Protein AF-A0A8K0HRT2-F1 (afdb_monomer_lite)

Secondary structure (DSSP, 8-state):
--------S---HHHHHHHHHHT--HHHHHHHTT-SS--GGGSPPGGGGGGG---SS-----PPP---TTTT-----

Radius of gyration: 24.08 Å; chains: 1; bounding box: 73×30×54 Å

InterPro domains:
  IPR027443 Isopenicillin N synthase-like superfamily [G3DSA:2.60.120.330] (17-77)

Structure (mmCIF, N/CA/C/O backbone):
data_AF-A0A8K0HRT2-F1
#
_entry.id   AF-A0A8K0HRT2-F1
#
loop_
_atom_site.group_PDB
_atom_site.id
_atom_site.type_symbol
_atom_site.label_atom_id
_atom_site.label_alt_id
_atom_site.label_comp_id
_atom_site.label_asym_id
_atom_site.label_entity_id
_atom_site.label_seq_id
_atom_site.pdbx_PDB_ins_code
_atom_site.Cartn_x
_atom_site.Cartn_y
_atom_site.Cartn_z
_atom_site.occupancy
_atom_site.B_iso_or_equiv
_atom_site.auth_seq_id
_atom_site.auth_comp_id
_atom_site.auth_asym_id
_atom_site.auth_atom_id
_atom_site.pdbx_PDB_model_num
ATOM 1 N N . MET A 1 1 ? -35.307 7.595 15.924 1.00 37.50 1 MET A N 1
ATOM 2 C CA . MET A 1 1 ? -34.246 6.571 15.987 1.00 37.50 1 MET A CA 1
ATOM 3 C C . MET A 1 1 ? -32.915 7.297 16.118 1.00 37.50 1 MET A C 1
ATOM 5 O O . MET A 1 1 ? -32.466 7.903 15.157 1.00 37.50 1 MET A O 1
ATOM 9 N N . ALA A 1 2 ? -32.378 7.353 17.339 1.00 39.78 2 ALA A N 1
ATOM 10 C CA . ALA A 1 2 ? -31.007 7.787 17.627 1.00 39.78 2 ALA A CA 1
ATOM 11 C C . ALA A 1 2 ? -30.040 6.762 16.987 1.00 39.78 2 ALA A C 1
ATOM 13 O O . ALA A 1 2 ? -30.428 5.614 16.810 1.00 39.78 2 ALA A O 1
ATOM 14 N N . THR A 1 3 ? -28.799 7.022 16.582 1.00 37.34 3 THR A N 1
ATOM 15 C CA . THR A 1 3 ? -27.765 7.954 17.049 1.00 37.34 3 THR A CA 1
ATOM 16 C C . THR A 1 3 ? -26.616 7.789 16.045 1.00 37.34 3 THR A C 1
ATOM 18 O O . THR A 1 3 ? -26.234 6.644 15.839 1.00 37.34 3 THR A O 1
ATOM 21 N N . THR A 1 4 ? -26.005 8.831 15.467 1.00 47.50 4 THR A N 1
ATOM 22 C CA . THR A 1 4 ? -24.567 8.779 15.077 1.00 47.50 4 THR A CA 1
ATOM 23 C C . THR A 1 4 ? -23.966 10.186 14.985 1.00 47.50 4 THR A C 1
ATOM 25 O O . THR A 1 4 ? -23.315 10.569 14.023 1.00 47.50 4 THR A O 1
ATOM 28 N N . THR A 1 5 ? -24.153 10.983 16.031 1.00 49.31 5 THR A N 1
ATOM 29 C CA . THR A 1 5 ? -23.219 12.054 16.396 1.00 49.31 5 THR A CA 1
ATOM 30 C C . THR A 1 5 ? -22.208 11.468 17.375 1.00 49.31 5 THR A C 1
ATOM 32 O O . THR A 1 5 ? -22.254 11.719 18.574 1.00 49.31 5 THR A O 1
ATOM 35 N N . LYS A 1 6 ? -21.321 10.595 16.889 1.00 46.06 6 LYS A N 1
ATOM 36 C CA . LYS A 1 6 ? -20.158 10.143 17.661 1.00 46.06 6 LYS A CA 1
ATOM 37 C C . LYS A 1 6 ? -19.089 9.612 16.716 1.00 46.06 6 LYS A C 1
ATOM 39 O O . LYS A 1 6 ? -19.021 8.413 16.512 1.00 46.06 6 LYS A O 1
ATOM 44 N N . GLN A 1 7 ? -18.314 10.517 16.118 1.00 48.56 7 GLN A N 1
ATOM 45 C CA . GLN A 1 7 ? -16.885 10.344 15.801 1.00 48.56 7 GLN A CA 1
ATOM 46 C C . GLN A 1 7 ? -16.387 11.471 14.874 1.00 48.56 7 GLN A C 1
ATOM 48 O O . GLN A 1 7 ? -15.842 11.241 13.804 1.00 48.56 7 GLN A O 1
ATOM 53 N N . MET A 1 8 ? -16.486 12.715 15.341 1.00 49.59 8 MET A N 1
ATOM 54 C CA . MET A 1 8 ? -15.289 13.563 15.313 1.00 49.59 8 MET A CA 1
ATOM 55 C C . MET A 1 8 ? -14.504 13.278 16.602 1.00 49.59 8 MET A C 1
ATOM 57 O O . MET A 1 8 ? -14.208 14.169 17.384 1.00 49.59 8 MET A O 1
ATOM 61 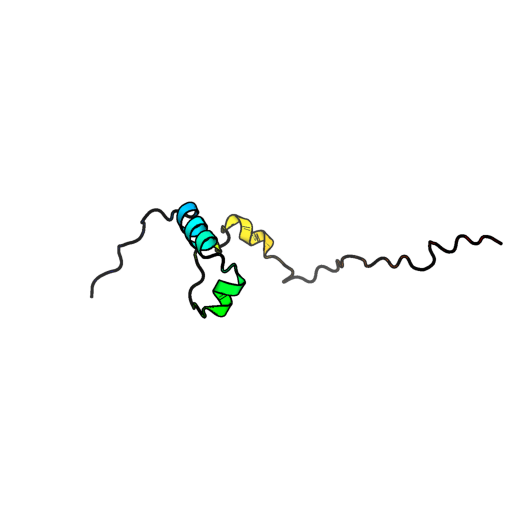N N . ALA A 1 9 ? -14.263 11.995 16.891 1.00 59.91 9 ALA A N 1
ATOM 62 C CA . ALA A 1 9 ? -13.071 11.660 17.640 1.00 59.91 9 ALA A CA 1
ATOM 63 C C . ALA A 1 9 ? -11.958 11.980 16.651 1.00 59.91 9 ALA A C 1
ATOM 65 O O . ALA A 1 9 ? -12.017 11.510 15.512 1.00 59.91 9 ALA A O 1
ATOM 66 N N . GLU A 1 10 ? -11.068 12.879 17.044 1.00 75.25 10 GLU A N 1
ATOM 67 C CA . GLU A 1 10 ? -9.880 13.253 16.293 1.00 75.25 10 GLU A CA 1
ATOM 68 C C . GLU A 1 10 ? -9.276 11.987 15.673 1.00 75.25 10 GLU A C 1
ATOM 70 O O . GLU A 1 10 ? -8.907 11.048 16.378 1.00 75.25 10 GLU A O 1
ATOM 75 N N . TYR A 1 11 ? -9.348 11.883 14.345 1.00 86.81 11 TYR A N 1
ATOM 76 C CA . TYR A 1 11 ? -8.853 10.712 13.641 1.00 86.81 11 TYR A CA 1
ATOM 77 C C . TYR A 1 11 ? -7.333 10.711 13.771 1.00 86.81 11 TYR A C 1
ATOM 79 O O . TYR A 1 11 ? -6.643 11.458 13.079 1.00 86.81 11 TYR A O 1
ATOM 87 N N . ASP A 1 12 ? -6.821 9.880 14.674 1.00 91.56 12 ASP A N 1
ATOM 88 C CA . ASP A 1 12 ? -5.389 9.709 14.847 1.00 91.56 12 ASP A CA 1
ATOM 89 C C . ASP A 1 12 ? -4.862 8.641 13.886 1.00 91.56 12 ASP A C 1
ATOM 91 O O . ASP A 1 12 ? -4.851 7.437 14.169 1.00 91.56 12 ASP A O 1
ATOM 95 N N . ARG A 1 13 ? -4.395 9.115 12.731 1.00 91.12 13 ARG A N 1
ATOM 96 C CA . ARG A 1 13 ? -3.750 8.286 11.710 1.00 91.12 13 ARG A CA 1
ATOM 97 C C . ARG A 1 13 ? -2.565 7.492 12.271 1.00 91.12 13 ARG A C 1
ATOM 99 O O . ARG A 1 13 ? -2.315 6.388 11.794 1.00 91.12 13 ARG A O 1
ATOM 106 N N . ALA A 1 14 ? -1.826 8.030 13.245 1.00 94.06 14 ALA A N 1
ATOM 107 C CA . ALA A 1 14 ? -0.640 7.366 13.785 1.00 94.06 14 ALA A CA 1
ATOM 108 C C . ALA A 1 14 ? -1.020 6.125 14.602 1.00 94.06 14 ALA A C 1
ATOM 110 O O . ALA A 1 14 ? -0.412 5.068 14.430 1.00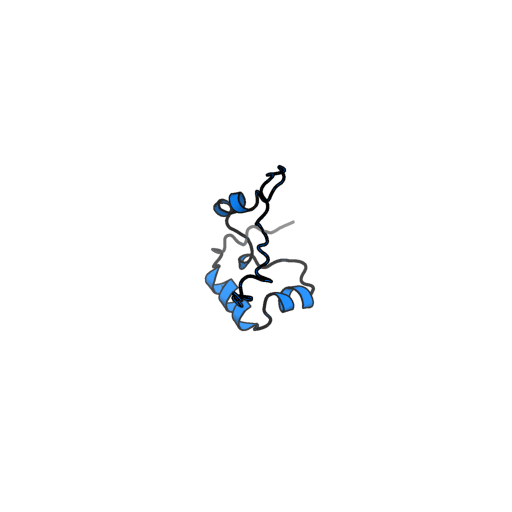 94.06 14 ALA A O 1
ATOM 111 N N . SER A 1 15 ? -2.058 6.230 15.434 1.00 94.50 15 SER A N 1
ATOM 112 C CA . SER A 1 15 ? -2.581 5.093 16.196 1.00 94.50 15 SER A CA 1
ATOM 113 C C . SER A 1 15 ? -3.152 3.993 15.297 1.00 94.50 15 SER A C 1
ATOM 115 O O . SER A 1 15 ? -2.844 2.821 15.514 1.00 94.50 15 SER A O 1
ATOM 117 N N . GLU A 1 16 ? -3.931 4.336 14.263 1.00 93.19 16 GLU A N 1
ATOM 118 C CA . GLU A 1 16 ? -4.469 3.334 13.322 1.00 93.19 16 GLU A CA 1
ATOM 119 C C . GLU A 1 16 ? -3.343 2.648 12.527 1.00 93.19 16 GLU A C 1
ATOM 121 O O . GLU A 1 16 ? -3.355 1.427 12.366 1.00 93.19 16 GLU A O 1
ATOM 126 N N . LEU A 1 17 ? -2.324 3.404 12.096 1.00 93.12 17 LEU A N 1
ATOM 127 C CA . LEU A 1 17 ? -1.168 2.850 11.388 1.00 93.12 17 LEU A CA 1
ATOM 128 C C . LEU A 1 17 ? -0.378 1.882 12.270 1.00 93.12 17 LEU A C 1
ATOM 130 O O . LEU A 1 17 ? -0.009 0.800 11.820 1.00 93.12 17 LEU A O 1
ATOM 134 N N . LYS A 1 18 ? -0.160 2.246 13.536 1.00 96.00 18 LYS A N 1
ATOM 135 C CA . LYS A 1 18 ? 0.524 1.384 14.502 1.00 96.00 18 LYS A CA 1
ATOM 136 C C . LYS A 1 18 ? -0.239 0.078 14.724 1.00 96.00 18 LYS A C 1
ATOM 138 O O . LYS A 1 18 ? 0.367 -0.986 14.649 1.00 96.00 18 LYS A O 1
ATOM 143 N N . ALA A 1 19 ? -1.553 0.153 14.942 1.00 93.94 19 ALA A N 1
ATOM 144 C CA . ALA A 1 19 ? -2.391 -1.031 15.126 1.00 93.94 19 ALA A CA 1
ATOM 145 C C . ALA A 1 19 ? -2.343 -1.956 13.899 1.00 93.94 19 ALA A C 1
ATOM 147 O O . ALA A 1 19 ? -2.244 -3.173 14.045 1.00 93.94 19 ALA A O 1
ATOM 148 N N . PHE A 1 20 ? -2.349 -1.385 12.690 1.00 93.25 20 PHE A N 1
ATOM 149 C CA . PHE A 1 20 ? -2.197 -2.152 11.457 1.00 93.25 20 PHE A CA 1
ATOM 150 C C . PHE A 1 20 ? -0.821 -2.832 11.360 1.00 93.25 20 PHE A C 1
ATOM 152 O O . PHE A 1 20 ? -0.749 -4.038 11.119 1.00 93.25 20 PHE A O 1
ATOM 159 N N . ASP A 1 21 ? 0.269 -2.104 11.605 1.00 94.69 21 ASP A N 1
ATOM 160 C CA . ASP A 1 21 ? 1.636 -2.643 11.567 1.00 94.69 21 ASP A CA 1
ATOM 161 C C . ASP A 1 21 ? 1.892 -3.722 12.631 1.00 94.69 21 ASP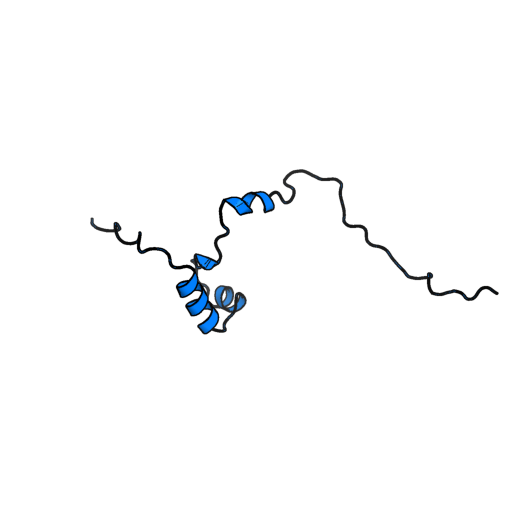 A C 1
ATOM 163 O O . ASP A 1 21 ? 2.733 -4.609 12.438 1.00 94.69 21 ASP A O 1
ATOM 167 N N . GLU A 1 22 ? 1.187 -3.664 13.761 1.00 96.75 22 GLU A N 1
ATOM 168 C CA . GLU A 1 22 ? 1.222 -4.675 14.821 1.00 96.75 22 GLU A CA 1
ATOM 169 C C . GLU A 1 22 ? 0.541 -5.985 14.411 1.00 96.75 22 GLU A C 1
ATOM 171 O O . GLU A 1 22 ? 0.965 -7.042 14.876 1.00 96.75 22 GLU A O 1
ATOM 176 N N . THR A 1 23 ? -0.425 -5.960 13.482 1.00 93.50 23 THR A N 1
ATOM 177 C CA . THR A 1 23 ? -1.016 -7.200 12.937 1.00 93.50 23 THR A CA 1
ATOM 178 C C . THR A 1 23 ? 0.004 -8.058 12.193 1.00 93.50 23 THR A C 1
ATOM 180 O O . THR A 1 23 ? -0.197 -9.262 12.047 1.00 93.50 23 THR A O 1
ATOM 183 N N . LYS A 1 24 ? 1.082 -7.441 11.677 1.00 95.00 24 LYS A N 1
ATOM 184 C CA . LYS A 1 24 ? 2.103 -8.069 10.816 1.00 95.00 24 LYS A CA 1
ATOM 185 C C . LYS A 1 24 ? 1.536 -8.796 9.588 1.00 95.00 24 LYS A C 1
ATOM 187 O O . LYS A 1 24 ? 2.265 -9.527 8.923 1.00 95.00 24 LYS A O 1
ATOM 192 N N . ALA A 1 25 ? 0.270 -8.561 9.251 1.00 91.44 25 ALA A N 1
ATOM 193 C CA . ALA A 1 25 ? -0.425 -9.248 8.169 1.00 91.44 25 ALA A CA 1
ATOM 194 C C . ALA A 1 25 ? -0.146 -8.603 6.796 1.00 91.44 25 ALA A C 1
ATOM 196 O O . ALA A 1 25 ? -0.310 -9.230 5.747 1.00 91.44 25 ALA A O 1
ATOM 197 N N . GLY A 1 26 ? 0.304 -7.343 6.802 1.00 90.62 26 GLY A N 1
ATOM 198 C CA . GLY A 1 26 ? 0.537 -6.553 5.597 1.00 90.62 26 GLY A CA 1
ATOM 199 C C . GLY A 1 26 ? -0.742 -6.317 4.787 1.00 90.62 26 GLY A C 1
ATOM 200 O O . GLY A 1 26 ? -1.846 -6.688 5.182 1.00 90.62 26 GLY A O 1
ATOM 201 N N . ALA A 1 27 ? -0.603 -5.698 3.612 1.00 90.62 27 ALA A N 1
ATOM 202 C CA . ALA A 1 27 ? -1.753 -5.399 2.754 1.00 90.62 27 ALA A CA 1
ATOM 203 C C . ALA A 1 27 ? -2.433 -6.664 2.198 1.00 90.62 27 ALA A C 1
ATOM 205 O O . ALA A 1 27 ? -3.637 -6.657 1.967 1.00 90.62 27 ALA A O 1
ATOM 206 N N . LYS A 1 28 ? -1.689 -7.766 2.025 1.00 91.31 28 LYS A N 1
ATOM 207 C CA . LYS A 1 28 ? -2.281 -9.058 1.653 1.00 91.31 28 LYS A CA 1
ATOM 208 C C . LYS A 1 28 ? -3.224 -9.571 2.744 1.00 91.31 28 LYS A C 1
ATOM 210 O O . LYS A 1 28 ? -4.312 -10.021 2.415 1.00 91.31 28 LYS A O 1
ATOM 215 N N . GLY A 1 29 ? -2.853 -9.431 4.017 1.00 91.00 29 GLY A N 1
ATOM 216 C CA . GLY A 1 29 ? -3.714 -9.806 5.137 1.00 91.00 29 GLY A CA 1
ATOM 2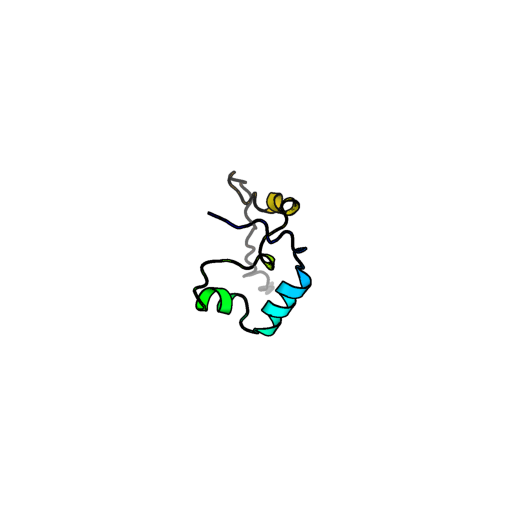17 C C . GLY A 1 29 ? -5.048 -9.061 5.158 1.00 91.00 29 GLY A C 1
ATOM 218 O O . GLY A 1 29 ? -6.061 -9.659 5.495 1.00 91.00 29 GLY A O 1
ATOM 219 N N . LEU A 1 30 ? -5.065 -7.796 4.722 1.00 90.25 30 LEU A N 1
ATOM 220 C CA . LEU A 1 30 ? -6.306 -7.030 4.559 1.00 90.25 30 LEU A CA 1
ATOM 221 C C . LEU A 1 30 ? -7.224 -7.641 3.487 1.00 90.25 30 LEU A C 1
ATOM 223 O O . LEU A 1 30 ? -8.436 -7.695 3.668 1.00 90.25 30 LEU A O 1
ATOM 227 N N . VAL A 1 31 ? -6.650 -8.115 2.378 1.00 90.44 31 VAL A N 1
ATOM 228 C CA . VAL A 1 31 ? -7.406 -8.764 1.294 1.00 90.44 31 VAL A CA 1
ATOM 229 C C . VAL A 1 31 ? -7.894 -10.147 1.726 1.00 90.44 31 VAL A C 1
ATOM 231 O O . VAL A 1 31 ? -9.061 -10.479 1.529 1.00 90.44 31 VAL A O 1
ATOM 234 N N . ASP A 1 32 ? -7.017 -10.935 2.346 1.00 91.69 32 ASP A N 1
ATOM 235 C CA . ASP A 1 32 ? -7.302 -12.309 2.762 1.00 91.69 32 ASP A CA 1
ATOM 236 C C . ASP A 1 32 ? -8.345 -12.372 3.899 1.00 91.69 32 ASP A C 1
ATOM 238 O O . ASP A 1 32 ? -9.109 -13.334 3.969 1.00 91.69 32 ASP A O 1
ATOM 242 N N . ALA A 1 33 ? -8.418 -11.350 4.765 1.00 87.50 33 ALA A N 1
ATOM 243 C CA . ALA A 1 33 ? -9.416 -11.251 5.837 1.00 87.50 33 ALA A CA 1
ATOM 244 C C . ALA A 1 33 ? -10.856 -11.056 5.323 1.00 87.50 33 ALA A C 1
ATOM 246 O O . ALA A 1 33 ? -11.811 -11.310 6.056 1.00 87.50 33 ALA A O 1
ATOM 247 N N . GLY A 1 34 ? -11.027 -10.627 4.067 1.00 86.00 34 GLY A N 1
ATOM 248 C CA . GLY A 1 34 ? -12.344 -10.387 3.474 1.00 86.00 34 GLY A CA 1
ATOM 249 C C . GLY A 1 34 ? -13.073 -9.168 4.046 1.00 86.00 34 GLY A C 1
ATOM 250 O O . GLY A 1 34 ? -14.289 -9.048 3.877 1.00 86.00 34 GLY A O 1
ATOM 251 N N . ASP A 1 35 ? -12.354 -8.262 4.714 1.00 79.38 35 ASP A N 1
ATOM 252 C CA . ASP A 1 35 ? -12.929 -7.038 5.258 1.00 79.38 35 ASP A CA 1
ATOM 253 C C . ASP A 1 35 ? -13.489 -6.160 4.130 1.00 79.38 35 ASP A C 1
ATOM 255 O O . ASP A 1 35 ? -12.799 -5.774 3.188 1.00 79.38 35 ASP A O 1
ATOM 259 N N . THR A 1 36 ? -14.771 -5.806 4.234 1.00 80.19 36 THR A N 1
ATOM 260 C CA . THR A 1 36 ? -15.443 -4.949 3.237 1.00 80.19 36 THR A CA 1
ATOM 261 C C . THR A 1 36 ? -15.093 -3.466 3.377 1.00 80.19 36 THR A C 1
ATOM 263 O O . THR A 1 36 ? -15.427 -2.671 2.499 1.00 80.19 36 THR A O 1
ATOM 266 N N . GLN A 1 37 ? -14.453 -3.078 4.485 1.00 85.12 37 GLN A N 1
ATOM 267 C CA . GLN A 1 37 ? -14.120 -1.694 4.814 1.00 85.12 37 GLN A CA 1
ATOM 268 C C . GLN A 1 37 ? -12.604 -1.510 4.835 1.00 85.12 37 GLN A C 1
ATOM 270 O O . GLN A 1 37 ? -11.901 -2.149 5.613 1.00 85.12 37 GLN A O 1
ATOM 275 N N . ILE A 1 38 ? -12.106 -0.601 3.999 1.00 89.00 38 ILE A N 1
ATOM 276 C CA . ILE A 1 38 ? -10.684 -0.258 3.943 1.00 89.00 38 ILE A CA 1
ATOM 277 C C . ILE A 1 38 ? -10.354 0.690 5.115 1.00 89.00 38 ILE A C 1
ATOM 279 O O . ILE A 1 38 ? -11.026 1.717 5.254 1.00 89.00 38 ILE A O 1
ATOM 283 N N . PRO A 1 39 ? -9.324 0.403 5.938 1.00 90.25 39 PRO A N 1
ATOM 284 C CA . PRO A 1 39 ? -8.867 1.308 6.996 1.00 90.25 39 PRO A CA 1
ATOM 285 C C . PRO A 1 39 ? -8.520 2.704 6.465 1.00 90.25 39 PRO A C 1
ATOM 287 O O . PRO A 1 39 ? -7.953 2.847 5.376 1.00 90.25 39 PRO A O 1
ATOM 290 N N . ARG A 1 40 ? -8.820 3.756 7.238 1.00 91.12 40 ARG A N 1
ATOM 291 C CA . ARG A 1 40 ? -8.704 5.147 6.752 1.00 91.12 40 ARG A CA 1
ATOM 292 C C . ARG A 1 40 ? -7.255 5.559 6.502 1.00 91.12 40 ARG A C 1
ATOM 294 O O . ARG A 1 40 ? -7.016 6.447 5.688 1.00 91.12 40 ARG A O 1
ATOM 301 N N . ILE A 1 41 ? -6.281 4.894 7.126 1.00 91.44 41 ILE A N 1
ATOM 302 C CA . ILE A 1 41 ? -4.841 5.059 6.847 1.00 91.44 41 ILE A CA 1
ATOM 303 C C . ILE A 1 41 ? -4.462 4.882 5.370 1.00 91.44 41 ILE A C 1
ATOM 305 O O . ILE A 1 41 ? -3.465 5.471 4.939 1.00 91.44 41 ILE A O 1
ATOM 309 N N . PHE A 1 42 ? -5.246 4.118 4.601 1.00 90.31 42 PHE A N 1
ATOM 310 C CA . PHE A 1 42 ? -5.045 3.897 3.165 1.00 90.31 42 PHE A CA 1
ATOM 311 C C . PHE A 1 42 ? -5.723 4.950 2.285 1.00 90.31 42 PHE A C 1
ATOM 313 O O . PHE A 1 42 ? -5.530 4.950 1.067 1.00 90.31 42 PHE A O 1
ATOM 320 N N . TYR A 1 43 ? -6.525 5.848 2.863 1.00 87.75 43 TYR A N 1
ATOM 321 C CA . TYR A 1 43 ? -7.157 6.920 2.107 1.00 87.75 43 TYR A CA 1
ATOM 322 C C . TYR A 1 43 ? -6.111 7.975 1.778 1.00 87.75 43 TYR A C 1
ATOM 324 O O . TYR A 1 43 ? -5.448 8.530 2.655 1.00 87.75 43 TYR A O 1
ATOM 332 N N . ARG A 1 44 ? -5.962 8.244 0.483 1.00 82.06 44 ARG A N 1
ATOM 333 C CA . ARG A 1 44 ? -5.062 9.281 0.000 1.00 82.06 44 ARG A CA 1
ATOM 334 C C . ARG A 1 44 ? -5.636 10.666 0.340 1.00 82.06 44 ARG A C 1
ATOM 336 O O . ARG A 1 44 ? -6.837 10.870 0.136 1.00 82.06 44 ARG A O 1
ATOM 343 N N . PRO A 1 45 ? -4.814 11.620 0.811 1.00 79.56 45 PRO A N 1
ATOM 344 C CA . PRO A 1 45 ? -5.237 13.004 0.965 1.00 79.56 45 PRO A CA 1
ATOM 345 C C . PRO A 1 45 ? -5.795 13.575 -0.350 1.00 79.56 45 PRO A C 1
ATOM 347 O O . PRO A 1 45 ? -5.252 13.284 -1.420 1.00 79.56 45 PRO A O 1
ATOM 350 N N . PRO A 1 46 ? -6.841 14.421 -0.299 1.00 71.81 46 PRO A N 1
ATOM 351 C CA . PRO A 1 46 ? -7.432 15.015 -1.493 1.00 71.81 46 PRO A CA 1
ATOM 352 C C . PRO A 1 46 ? -6.443 15.771 -2.388 1.00 71.81 46 PRO A C 1
ATOM 354 O O . PRO A 1 46 ? -6.582 15.742 -3.607 1.00 71.81 46 PRO A O 1
ATOM 357 N N . GLU A 1 47 ? -5.423 16.389 -1.794 1.00 70.12 47 GLU A N 1
ATOM 358 C CA . GLU A 1 47 ? -4.383 17.163 -2.487 1.00 70.12 47 GLU A CA 1
ATOM 359 C C . GLU A 1 47 ? -3.487 16.295 -3.390 1.00 70.12 47 GLU A C 1
ATOM 361 O O . GLU A 1 47 ? -2.951 16.766 -4.389 1.00 70.12 47 GLU A O 1
ATOM 366 N N . GLU A 1 48 ? -3.386 14.993 -3.113 1.00 65.12 48 GLU A N 1
ATOM 367 C CA . GLU A 1 48 ? -2.605 14.039 -3.911 1.00 65.12 48 GLU A CA 1
ATOM 368 C C . GLU A 1 48 ? -3.472 13.280 -4.941 1.00 65.12 48 GLU A C 1
ATOM 370 O O . GLU A 1 48 ? -2.999 12.386 -5.658 1.00 65.12 48 GLU A O 1
ATOM 375 N N . ASN A 1 49 ? -4.765 13.610 -5.047 1.00 59.88 49 ASN A N 1
ATOM 376 C CA . ASN A 1 49 ? -5.658 12.997 -6.034 1.00 59.88 49 ASN A CA 1
ATOM 377 C C . ASN A 1 49 ? -5.346 13.435 -7.471 1.00 59.88 49 ASN A C 1
ATOM 379 O O . ASN A 1 49 ? -5.673 12.700 -8.400 1.00 59.88 49 ASN A O 1
ATOM 383 N N . HIS A 1 50 ? -4.646 14.556 -7.666 1.00 56.97 50 HIS A N 1
ATOM 384 C CA . HIS A 1 50 ? -4.190 15.009 -8.987 1.00 56.97 50 HIS A CA 1
ATOM 385 C C . HIS A 1 50 ? -3.200 14.032 -9.645 1.00 56.97 50 HIS A C 1
ATOM 387 O O . HIS A 1 50 ? -3.131 13.939 -10.865 1.00 56.97 50 HIS A O 1
ATOM 393 N N . LEU A 1 51 ? -2.500 13.208 -8.854 1.00 57.59 51 LEU A N 1
ATOM 394 C CA . LEU A 1 51 ? -1.597 12.163 -9.360 1.00 57.59 51 LEU A CA 1
ATOM 395 C C . LEU A 1 51 ? -2.342 10.966 -9.977 1.00 57.59 51 LEU A C 1
ATOM 397 O O . LEU A 1 51 ? -1.722 10.058 -10.528 1.00 57.59 51 LEU A O 1
ATOM 401 N N . ARG A 1 52 ? -3.674 10.923 -9.842 1.00 55.59 52 ARG A N 1
ATOM 402 C CA . ARG A 1 52 ? -4.556 9.920 -10.453 1.00 55.59 52 ARG A CA 1
ATOM 403 C C . ARG A 1 52 ? -5.120 10.352 -11.803 1.00 55.59 52 ARG A C 1
ATOM 405 O O . ARG A 1 52 ? -5.889 9.585 -12.378 1.00 55.59 52 ARG A O 1
ATOM 412 N N . GLU A 1 53 ? -4.668 11.470 -12.370 1.00 57.56 53 GLU A N 1
ATOM 413 C CA . GLU A 1 53 ? -4.741 11.690 -13.820 1.00 57.56 53 GLU A CA 1
ATOM 414 C C . GLU A 1 53 ? -3.769 10.745 -14.553 1.00 57.56 53 GLU A C 1
ATOM 416 O O . GLU A 1 53 ? -2.913 11.142 -15.337 1.00 57.56 53 GLU A O 1
ATOM 421 N N . SER A 1 54 ? -3.889 9.442 -14.301 1.00 57.84 54 SER A N 1
ATOM 422 C CA . SER A 1 54 ? -3.339 8.436 -15.191 1.00 57.84 54 SER A CA 1
ATOM 423 C C . SER A 1 54 ? -4.343 8.285 -16.332 1.00 57.84 54 SER A C 1
ATOM 425 O O . SER A 1 54 ? -5.337 7.570 -16.234 1.00 57.84 54 SER A O 1
ATOM 427 N N . SER A 1 55 ? -4.117 9.106 -17.358 1.00 60.34 55 SER A N 1
ATOM 428 C CA . SER A 1 55 ? -4.496 8.873 -18.755 1.00 60.34 55 SER A CA 1
ATOM 429 C C . SER A 1 55 ? -5.958 8.498 -19.056 1.00 60.34 55 SER A C 1
ATOM 431 O O . SER A 1 55 ? -6.229 7.599 -19.847 1.00 60.34 55 SER A O 1
ATOM 433 N N . ALA A 1 56 ? -6.921 9.306 -18.599 1.00 53.69 56 ALA A N 1
ATOM 434 C CA . ALA A 1 56 ? -8.180 9.467 -19.352 1.00 53.69 56 ALA A CA 1
ATOM 435 C C . ALA A 1 56 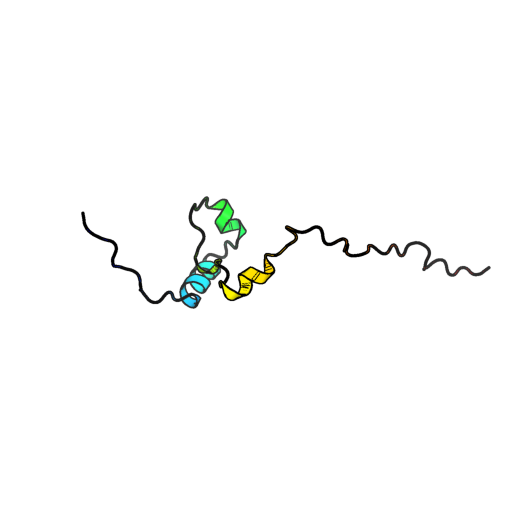? -7.995 10.299 -20.646 1.00 53.69 56 ALA A C 1
ATOM 437 O O . ALA A 1 56 ? -8.952 10.600 -21.353 1.00 53.69 56 ALA A O 1
ATOM 438 N N . GLY A 1 57 ? -6.755 10.672 -20.966 1.00 56.47 57 GLY A N 1
ATOM 439 C CA . GLY A 1 57 ? -6.349 11.250 -22.235 1.00 56.47 57 GLY A CA 1
ATOM 440 C C . GLY A 1 57 ? -5.129 10.496 -22.736 1.00 56.47 57 GLY A C 1
ATOM 441 O O . GLY A 1 57 ? -4.145 10.353 -22.016 1.00 56.47 57 GLY A O 1
ATOM 442 N N . GLN A 1 58 ? -5.220 9.990 -23.959 1.00 61.09 58 GLN A N 1
ATOM 443 C CA . GLN A 1 58 ? -4.142 9.352 -24.700 1.00 61.09 58 GLN A CA 1
ATOM 444 C C . GLN A 1 58 ? -2.936 10.297 -24.810 1.00 61.09 58 GLN A C 1
ATOM 446 O O . GLN A 1 58 ? -2.798 11.043 -25.780 1.00 61.09 58 GLN A O 1
ATOM 451 N N . THR A 1 59 ? -2.039 10.289 -23.831 1.00 63.94 59 THR A N 1
ATOM 452 C CA . THR A 1 59 ? -0.715 10.856 -24.036 1.00 63.94 59 THR A CA 1
ATOM 453 C C . THR A 1 59 ? 0.052 9.855 -24.894 1.00 63.94 59 THR A C 1
ATOM 455 O O . THR A 1 59 ? 0.207 8.690 -24.540 1.00 63.94 59 THR A O 1
ATOM 458 N N . LYS A 1 60 ? 0.498 10.280 -26.081 1.00 71.75 60 LYS A N 1
ATOM 459 C CA . LYS A 1 60 ? 1.286 9.457 -27.020 1.00 71.75 60 LYS A CA 1
ATOM 460 C C . LYS A 1 60 ? 2.724 9.226 -26.520 1.00 71.75 60 LYS A C 1
ATOM 462 O O . LYS A 1 60 ? 3.654 9.192 -27.318 1.00 71.75 60 LYS A O 1
ATOM 467 N N . PHE A 1 61 ? 2.923 9.147 -25.209 1.00 73.50 61 PHE A N 1
ATOM 468 C CA . PHE A 1 61 ? 4.226 8.980 -24.585 1.00 73.50 61 PHE A CA 1
ATOM 469 C C . PHE A 1 61 ? 4.304 7.577 -23.994 1.00 73.50 61 PHE A C 1
ATOM 471 O O . PHE A 1 61 ? 3.557 7.228 -23.085 1.00 73.50 61 PHE A O 1
ATOM 478 N N . SER A 1 62 ? 5.215 6.774 -24.531 1.00 83.75 62 SER A N 1
ATOM 479 C CA . SER A 1 62 ? 5.606 5.481 -23.978 1.00 83.75 62 SER A CA 1
ATOM 480 C C . SER A 1 62 ? 6.996 5.597 -23.368 1.00 83.75 62 SER A C 1
ATOM 482 O O . SER A 1 62 ? 7.858 6.283 -23.919 1.00 83.75 62 SER A O 1
ATOM 484 N N . ILE A 1 63 ? 7.236 4.889 -22.266 1.00 86.00 63 ILE A N 1
ATOM 485 C CA . ILE A 1 63 ? 8.601 4.677 -21.777 1.00 86.00 63 ILE A CA 1
ATOM 486 C C . ILE A 1 63 ? 9.320 3.795 -22.817 1.00 86.00 63 ILE A C 1
ATOM 488 O O . ILE A 1 63 ? 8.787 2.734 -23.150 1.00 86.00 63 ILE A O 1
ATOM 492 N N . PRO A 1 64 ? 10.467 4.217 -23.381 1.00 89.06 64 PRO A N 1
ATOM 493 C CA . PRO A 1 64 ? 11.167 3.430 -24.389 1.00 89.06 64 PRO A CA 1
ATOM 494 C C . PRO A 1 64 ? 11.790 2.174 -23.771 1.00 89.06 64 PRO A C 1
ATOM 496 O O . PRO A 1 64 ? 12.315 2.212 -22.659 1.00 89.06 64 PRO A O 1
ATOM 499 N N . VAL A 1 65 ? 11.772 1.074 -24.524 1.00 91.56 65 VAL A N 1
ATOM 500 C CA . VAL A 1 65 ? 12.546 -0.136 -24.223 1.00 91.56 65 VAL A CA 1
ATOM 501 C C . VAL A 1 65 ? 13.794 -0.103 -25.098 1.00 91.56 65 VAL A C 1
ATOM 503 O O . VAL A 1 65 ? 13.682 0.018 -26.316 1.00 91.56 65 VAL A O 1
ATOM 506 N N . ILE A 1 66 ? 14.970 -0.164 -24.475 1.00 91.88 66 ILE A N 1
ATOM 507 C CA . ILE A 1 66 ? 16.260 -0.167 -25.168 1.00 91.88 66 ILE A CA 1
ATOM 508 C C . ILE A 1 66 ? 16.819 -1.584 -25.083 1.00 91.88 66 ILE A C 1
ATOM 510 O O . ILE A 1 66 ? 17.112 -2.061 -23.987 1.00 91.88 66 ILE A O 1
ATOM 514 N N . ASP A 1 67 ? 16.940 -2.241 -26.232 1.00 90.94 67 ASP A N 1
ATOM 515 C CA . ASP A 1 67 ? 17.671 -3.498 -26.357 1.00 90.94 67 ASP A CA 1
ATOM 516 C C . ASP A 1 67 ? 19.173 -3.203 -26.457 1.00 90.94 67 ASP A C 1
ATOM 518 O O . ASP A 1 67 ? 19.588 -2.292 -27.174 1.00 90.94 67 ASP A O 1
ATOM 522 N N . LEU A 1 68 ? 19.970 -3.940 -25.690 1.00 89.62 68 LEU A N 1
ATOM 523 C CA . LEU A 1 68 ? 21.421 -3.779 -25.613 1.00 89.62 68 LEU A CA 1
ATOM 524 C C . LEU A 1 68 ? 22.174 -4.986 -26.194 1.00 89.62 68 LEU A C 1
ATOM 526 O O . LEU A 1 68 ? 23.401 -5.046 -26.091 1.00 89.62 68 LEU A O 1
ATOM 530 N N . GLU A 1 69 ? 21.476 -5.954 -26.794 1.00 88.50 69 GLU A N 1
ATOM 531 C CA . GLU A 1 69 ? 22.108 -7.069 -27.501 1.00 88.50 69 GLU A CA 1
ATOM 532 C C . GLU A 1 69 ? 22.980 -6.555 -28.669 1.00 88.50 69 GLU A C 1
ATOM 534 O O . GLU A 1 69 ? 22.611 -5.635 -29.396 1.00 88.50 69 GLU A O 1
ATOM 539 N N . GLY A 1 70 ? 24.189 -7.108 -28.826 1.00 76.06 70 GLY A N 1
ATOM 540 C CA . GLY A 1 70 ? 25.135 -6.722 -29.887 1.00 76.06 70 GLY A CA 1
ATOM 541 C C . GLY A 1 70 ? 26.049 -5.523 -29.588 1.00 76.06 70 GLY A C 1
ATOM 542 O O . GLY A 1 70 ? 27.008 -5.308 -30.320 1.00 76.06 70 GLY A O 1
ATOM 543 N N . LEU A 1 71 ? 25.844 -4.786 -28.488 1.00 73.50 71 LEU A N 1
ATOM 544 C CA . LEU A 1 71 ? 26.767 -3.719 -28.043 1.00 73.50 71 LEU A CA 1
ATOM 545 C C . LEU A 1 71 ? 28.060 -4.240 -27.392 1.00 73.50 71 LEU A C 1
ATOM 547 O O . LEU A 1 71 ? 28.984 -3.466 -27.161 1.00 73.50 71 LEU A O 1
ATOM 551 N N . LEU A 1 72 ? 28.118 -5.534 -27.070 1.00 69.44 72 LEU A N 1
ATOM 552 C CA . LEU A 1 72 ? 29.285 -6.187 -26.466 1.00 69.44 72 LEU A CA 1
ATOM 553 C C . LEU A 1 72 ? 30.118 -6.984 -27.476 1.00 69.44 72 LEU A C 1
ATOM 555 O O . LEU A 1 72 ? 31.137 -7.553 -27.088 1.00 69.44 72 LEU A O 1
ATOM 559 N N . ASP A 1 73 ? 29.711 -7.035 -28.749 1.00 69.75 73 ASP A N 1
ATOM 560 C CA . ASP A 1 73 ? 30.465 -7.746 -29.783 1.00 69.75 73 ASP A CA 1
ATOM 561 C C . ASP A 1 73 ? 31.502 -6.814 -30.419 1.00 69.75 73 ASP A C 1
ATOM 563 O O . ASP A 1 73 ? 31.503 -6.524 -31.613 1.00 69.75 73 ASP A O 1
ATOM 567 N N . ASP A 1 74 ? 32.403 -6.317 -29.572 1.00 66.31 74 ASP A N 1
ATOM 568 C CA . ASP A 1 74 ? 33.558 -5.506 -29.960 1.00 6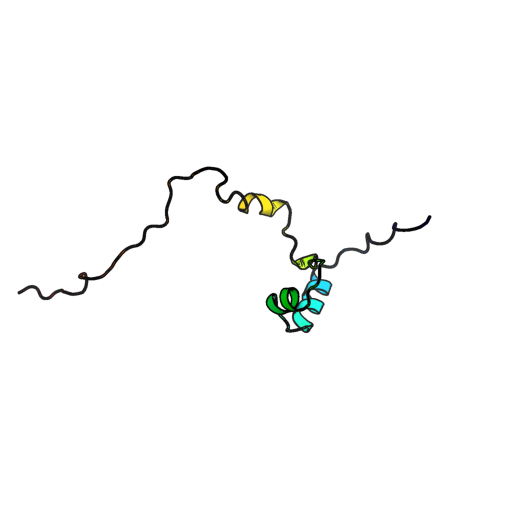6.31 74 ASP A CA 1
ATOM 569 C C . ASP A 1 74 ? 34.704 -6.410 -30.460 1.00 66.31 74 ASP A C 1
ATOM 571 O O . ASP A 1 74 ? 35.882 -6.221 -30.155 1.00 66.31 74 ASP A O 1
ATOM 575 N N . SER A 1 75 ? 34.366 -7.438 -31.244 1.00 65.50 75 SER A N 1
ATOM 576 C CA . SER A 1 75 ? 35.344 -8.175 -32.041 1.00 65.50 75 SER A CA 1
ATOM 577 C C . SER A 1 75 ? 35.491 -7.479 -33.391 1.00 65.50 75 SER A C 1
ATOM 579 O O . SER A 1 75 ? 35.105 -7.990 -34.444 1.00 65.50 75 SER A O 1
ATOM 581 N N . ILE A 1 76 ? 36.055 -6.267 -33.338 1.00 63.59 76 ILE A N 1
ATOM 582 C CA . ILE A 1 76 ? 36.694 -5.630 -34.488 1.00 63.59 76 ILE A CA 1
ATOM 583 C C . ILE A 1 76 ? 37.766 -6.613 -34.976 1.00 63.59 76 ILE A C 1
ATOM 585 O O . ILE A 1 76 ? 38.790 -6.812 -34.321 1.00 63.59 76 ILE A O 1
ATOM 589 N N . ARG A 1 77 ? 37.470 -7.286 -36.087 1.00 54.44 77 ARG A N 1
ATOM 590 C CA . ARG A 1 77 ? 38.443 -8.044 -36.876 1.00 54.44 77 ARG A CA 1
ATOM 591 C C . ARG A 1 77 ? 39.321 -7.106 -37.688 1.00 54.44 77 ARG A C 1
ATOM 593 O O . ARG A 1 77 ? 38.777 -6.106 -38.206 1.00 54.44 77 ARG A O 1
#

Foldseek 3Di:
DDDDPDPVPVPDLPVQVVVVVVVVCPPVNVVVVVDPDDPCNPPDDPVCCVVVPPDPPDDVDDDDDDDPPPVPPPPPD

Sequence (77 aa):
MATTTKQMAEYDRASELKAFDETKAGAKGLVDAGDTQIPRIFYRPPEENHLRESSAGQTKFSIPVIDLEGLLDDSIR

Organism: NCBI:txid2594499

pLDDT: mean 76.47, std 16.94, range [37.34, 96.75]